Protein AF-A0A822DN87-F1 (afdb_monomer)

Nearest PDB structures (foldseek):
  4ynw-assembly2_B  TM=9.252E-01  e=5.431E-01  Thermochaetoides thermophila DSM 1495
  4wnd-assembly1_A  TM=7.383E-01  e=1.985E-01  Homo sapiens
  3ro2-assembly1_A  TM=8.808E-01  e=5.431E-01  Mus musculus
  5tqb-assembly1_B  TM=9.257E-01  e=6.793E-01  Thermochaetoides thermophila DSM 1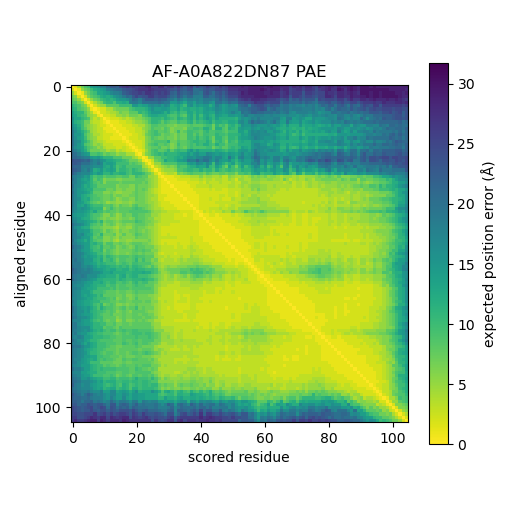495
  8ppl-assembly1_Iv  TM=6.672E-01  e=1.188E+00  Homo sapiens

Sequence (105 aa):
MVLSSDDEHDFKQVLMDMKEQLGGGETNLQTLGRLLSEMSKFDLAEKYFIRFLKQLSPDDPLLYDLYQDLGKLASQVNNFDKSMEWRQKAITLKQQNQSKSSESD

pLDDT: mean 77.82, std 14.36, range [39.06, 94.94]

Solvent-accessible surface area (backbone atoms only — not comparable to full-atom values): 5866 Å² total; per-residue (Å²): 135,89,88,70,67,63,69,60,54,57,46,52,47,53,53,50,51,48,52,63,73,66,54,90,44,75,70,54,36,52,53,51,16,51,54,28,43,78,67,70,37,50,75,58,14,51,52,35,43,54,55,42,58,74,72,54,57,98,83,40,78,64,52,44,59,49,24,45,50,52,14,52,51,25,44,74,73,71,35,52,69,59,13,50,52,28,41,50,52,25,51,52,52,54,50,52,56,53,53,59,64,66,72,74,118

Secondary structure (DSSP, 8-state):
----SHHHHHHHHHHHHHHHHTTS-HHHHHHHHHHHHHTT-HHHHHHHHHHHHTTS-TT-THHHHHHHHHHHHHHHTT-HHHHHHHHHHHHHHHHHHHHHHHT--

Mean predicted aligned error: 9.09 Å

Radius of gyration: 16.38 Å; Cα contacts (8 Å, |Δi|>4): 75; chains: 1; bounding box: 37×32×55 Å

Foldseek 3Di:
DDPPDPVVVVVVVVLVVQDVVVPDDLVSLQVSLVVCLVVVVLVVSLVSLVVSVVVDDLLHPCLLVSLCSQLVSCVSVVNNVSNVVSNVVSVVSVVVVVVVVVVPD

Structure (mmCIF, N/CA/C/O backbone):
data_AF-A0A822DN87-F1
#
_entry.id   AF-A0A822DN87-F1
#
loop_
_atom_site.group_PDB
_atom_site.id
_atom_site.type_symbol
_atom_site.label_atom_id
_atom_site.label_alt_id
_atom_site.label_comp_id
_atom_site.label_asym_id
_atom_site.label_entity_id
_atom_site.label_seq_id
_atom_site.pdbx_PDB_ins_code
_atom_site.Cartn_x
_atom_site.Cartn_y
_atom_site.Cartn_z
_atom_site.occupancy
_atom_site.B_iso_or_equiv
_atom_site.auth_seq_id
_atom_site.auth_comp_id
_atom_site.auth_asym_id
_atom_site.auth_atom_id
_atom_site.pdbx_PDB_model_num
ATOM 1 N N . MET A 1 1 ? 20.974 -7.861 -26.051 1.00 39.06 1 MET A N 1
ATOM 2 C CA . MET A 1 1 ? 21.150 -9.145 -25.342 1.00 39.06 1 MET A CA 1
ATOM 3 C C . MET A 1 1 ? 20.238 -9.075 -24.127 1.00 39.06 1 MET A C 1
ATOM 5 O O . MET A 1 1 ? 20.494 -8.259 -23.255 1.00 39.06 1 MET A O 1
ATOM 9 N N . VAL A 1 2 ? 19.086 -9.753 -24.166 1.00 44.47 2 VAL A N 1
ATOM 10 C CA . VAL A 1 2 ? 18.033 -9.648 -23.137 1.00 44.47 2 VAL A CA 1
ATOM 11 C C . VAL A 1 2 ? 18.368 -10.637 -22.023 1.00 44.47 2 VAL A C 1
ATOM 13 O O . VAL A 1 2 ? 18.042 -11.814 -22.121 1.00 44.47 2 VAL A O 1
ATOM 16 N N . LEU A 1 3 ? 19.085 -10.172 -21.004 1.00 49.12 3 LEU A N 1
ATOM 17 C CA . LEU A 1 3 ? 19.308 -10.905 -19.756 1.00 49.12 3 LEU A CA 1
ATOM 18 C C . LEU A 1 3 ? 18.180 -10.546 -18.785 1.00 49.12 3 LEU A C 1
ATOM 20 O O . LEU A 1 3 ? 18.382 -9.698 -17.926 1.00 49.12 3 LEU A O 1
ATOM 24 N N . SER A 1 4 ? 16.962 -11.061 -18.973 1.00 51.81 4 SER A N 1
ATOM 25 C CA . SER A 1 4 ? 15.869 -10.803 -18.009 1.00 51.81 4 SER A CA 1
ATOM 26 C C . SER A 1 4 ? 14.746 -11.847 -18.050 1.00 51.81 4 SER A C 1
ATOM 28 O O . SER A 1 4 ? 13.584 -11.494 -17.880 1.00 51.81 4 SER A O 1
ATOM 30 N N . SER A 1 5 ? 15.049 -13.121 -18.321 1.00 52.34 5 SER A N 1
ATOM 31 C CA . SER A 1 5 ? 14.036 -14.190 -18.205 1.00 52.34 5 SER A CA 1
ATOM 32 C C . SER A 1 5 ? 14.224 -15.062 -16.962 1.00 52.34 5 SER A C 1
ATOM 34 O O . SER A 1 5 ? 13.226 -15.537 -16.426 1.00 52.34 5 SER A O 1
ATOM 36 N N . ASP A 1 6 ? 15.459 -15.245 -16.485 1.00 54.41 6 ASP A N 1
ATOM 37 C CA . ASP A 1 6 ? 15.733 -16.106 -15.322 1.00 54.41 6 ASP A CA 1
ATOM 38 C C . ASP A 1 6 ? 15.420 -15.405 -13.992 1.00 54.41 6 ASP A C 1
ATOM 40 O O . ASP A 1 6 ? 14.749 -15.984 -13.138 1.00 54.41 6 ASP A O 1
ATOM 44 N N . ASP A 1 7 ? 15.752 -14.114 -13.859 1.00 55.88 7 ASP A N 1
ATOM 45 C CA . ASP A 1 7 ? 15.520 -13.350 -12.621 1.00 55.88 7 ASP A CA 1
ATOM 46 C C . ASP A 1 7 ? 14.038 -13.296 -12.215 1.00 55.88 7 ASP A C 1
ATOM 48 O O . ASP A 1 7 ? 13.689 -13.175 -11.038 1.00 55.88 7 ASP A O 1
ATOM 52 N N . GLU A 1 8 ? 13.125 -13.367 -13.188 1.00 60.09 8 GLU A N 1
ATOM 53 C CA . GLU A 1 8 ? 11.695 -13.292 -12.911 1.00 60.09 8 GLU A CA 1
ATOM 54 C C . GLU A 1 8 ? 11.114 -14.611 -12.388 1.00 60.09 8 GLU A C 1
ATOM 56 O O . GLU A 1 8 ? 10.148 -14.589 -11.612 1.00 60.09 8 GLU A O 1
ATOM 61 N N . HIS A 1 9 ? 11.687 -15.739 -12.814 1.00 62.69 9 HIS A N 1
ATOM 62 C CA . HIS A 1 9 ? 11.254 -17.074 -12.418 1.00 62.69 9 HIS A CA 1
ATOM 63 C C . HIS A 1 9 ? 11.771 -17.432 -11.024 1.00 62.69 9 HIS A C 1
ATOM 65 O O . HIS A 1 9 ? 10.968 -17.827 -10.173 1.00 62.69 9 HIS A O 1
ATOM 71 N N . ASP A 1 10 ? 13.052 -17.170 -10.765 1.00 64.94 10 ASP A N 1
ATOM 72 C CA . ASP A 1 10 ? 13.680 -17.394 -9.460 1.00 64.94 10 ASP A CA 1
ATOM 73 C C . ASP A 1 10 ? 13.054 -16.501 -8.388 1.00 64.94 10 ASP A C 1
ATOM 75 O O . ASP A 1 10 ? 12.766 -16.936 -7.275 1.00 64.94 10 ASP A O 1
ATOM 79 N N . PHE A 1 11 ? 12.709 -15.262 -8.739 1.00 67.38 11 PHE A N 1
ATOM 80 C CA . PHE A 1 11 ? 12.041 -14.363 -7.808 1.00 67.38 11 PHE A CA 1
ATOM 81 C C . PHE A 1 11 ? 10.631 -14.824 -7.422 1.00 67.38 11 PHE A C 1
ATOM 83 O O . PHE A 1 11 ? 10.235 -14.717 -6.260 1.00 67.38 11 PHE A O 1
ATOM 90 N N . LYS A 1 12 ? 9.844 -15.329 -8.382 1.00 65.19 12 LYS A N 1
ATOM 91 C CA . LYS A 1 12 ? 8.518 -15.885 -8.071 1.00 65.19 12 LYS A CA 1
ATOM 92 C C . LYS A 1 12 ? 8.641 -17.073 -7.122 1.00 65.19 12 LYS A C 1
ATOM 94 O O . LYS A 1 12 ? 7.802 -17.179 -6.232 1.00 65.19 12 LYS A O 1
ATOM 99 N N . GLN A 1 13 ? 9.676 -17.901 -7.278 1.00 67.81 13 GLN A N 1
ATOM 100 C CA . GLN A 1 13 ? 9.983 -18.963 -6.322 1.00 67.81 13 GLN A CA 1
ATOM 101 C C . GLN A 1 13 ? 10.363 -18.404 -4.954 1.00 67.81 13 GLN A C 1
ATOM 103 O O . GLN A 1 13 ? 9.701 -18.754 -3.993 1.00 67.81 13 GLN A O 1
ATOM 108 N N . VAL A 1 14 ? 11.294 -17.451 -4.851 1.00 69.62 14 VAL A N 1
ATOM 109 C CA . VAL A 1 14 ? 11.670 -16.845 -3.556 1.00 69.62 14 VAL A CA 1
ATOM 110 C C . VAL A 1 14 ? 10.469 -16.217 -2.842 1.00 69.62 14 VAL A C 1
ATOM 112 O O . VAL A 1 14 ? 10.327 -16.354 -1.630 1.00 69.62 14 VAL A O 1
ATOM 115 N N . LEU A 1 15 ? 9.562 -15.562 -3.574 1.00 67.75 15 LEU A N 1
ATOM 116 C CA . LEU A 1 15 ? 8.317 -15.043 -3.003 1.00 67.75 15 LEU A CA 1
ATOM 117 C C . LEU A 1 15 ? 7.357 -16.150 -2.555 1.00 67.75 15 LEU A C 1
ATOM 119 O O . LEU A 1 15 ? 6.689 -15.992 -1.533 1.00 67.75 15 LEU A O 1
ATOM 123 N N . MET A 1 16 ? 7.224 -17.225 -3.338 1.00 67.56 16 MET A N 1
ATOM 124 C CA . MET A 1 16 ? 6.382 -18.372 -2.985 1.00 67.56 16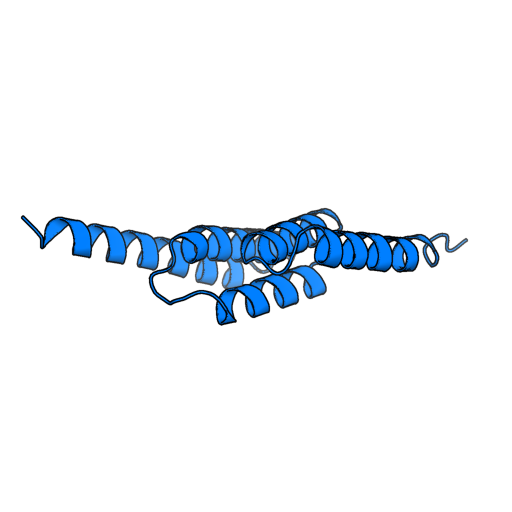 MET A CA 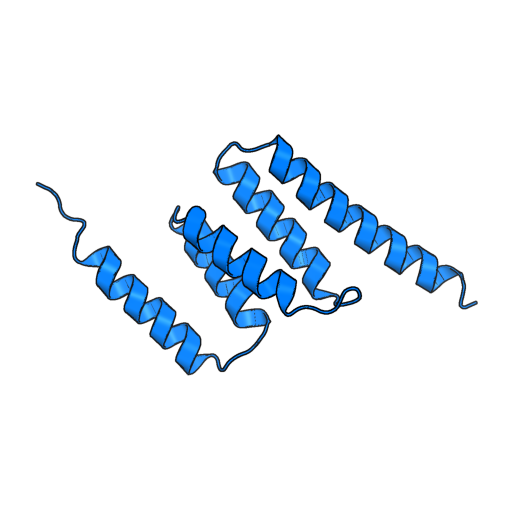1
ATOM 125 C C . MET A 1 16 ? 6.944 -19.102 -1.767 1.00 67.56 16 MET A C 1
ATOM 127 O O . MET A 1 16 ? 6.190 -19.348 -0.832 1.00 67.56 16 MET A O 1
ATOM 131 N N . ASP A 1 17 ? 8.252 -19.322 -1.735 1.00 70.50 17 ASP A N 1
ATOM 132 C CA . ASP A 1 17 ? 8.980 -19.938 -0.633 1.00 70.50 17 ASP A CA 1
ATOM 133 C C . ASP A 1 17 ? 8.894 -19.068 0.622 1.00 70.50 17 ASP A C 1
ATOM 135 O O . ASP A 1 17 ? 8.578 -19.575 1.692 1.00 70.50 17 ASP A O 1
ATOM 139 N N . MET A 1 18 ? 9.070 -17.743 0.515 1.00 67.50 18 MET A N 1
ATOM 140 C CA . MET A 1 18 ? 8.843 -16.826 1.641 1.00 67.50 18 MET A CA 1
ATOM 141 C C . MET A 1 18 ? 7.399 -16.888 2.131 1.00 67.50 18 MET A C 1
ATOM 143 O O . MET A 1 18 ? 7.157 -16.927 3.333 1.00 67.50 18 MET A O 1
ATOM 147 N N . LYS A 1 19 ? 6.419 -16.915 1.224 1.00 67.19 19 LYS A N 1
ATOM 148 C CA . LYS A 1 19 ? 5.003 -17.027 1.590 1.00 67.19 19 LYS A CA 1
ATOM 149 C C . LYS A 1 19 ? 4.701 -18.348 2.308 1.00 67.19 19 LYS A C 1
ATOM 151 O O . LYS A 1 19 ? 3.865 -18.360 3.212 1.00 67.19 19 LYS A O 1
ATOM 156 N N . GLU A 1 20 ? 5.339 -19.435 1.890 1.00 66.81 20 GLU A N 1
ATOM 157 C CA . GLU A 1 20 ? 5.167 -20.771 2.458 1.00 66.81 20 GLU A CA 1
ATOM 158 C C . GLU A 1 20 ? 5.883 -20.904 3.813 1.00 66.81 20 GLU A C 1
ATOM 160 O O . GLU A 1 20 ? 5.290 -21.396 4.771 1.00 66.81 20 GLU A O 1
ATOM 165 N N . GLN A 1 21 ? 7.098 -20.359 3.938 1.00 63.12 21 GLN A N 1
ATOM 166 C CA . GLN A 1 21 ? 7.887 -20.349 5.176 1.00 63.12 21 GLN A CA 1
ATOM 167 C C . GLN A 1 21 ? 7.327 -19.410 6.246 1.00 63.12 21 GLN A C 1
ATOM 169 O O . GLN A 1 21 ? 7.387 -19.723 7.432 1.00 63.12 21 GLN A O 1
ATOM 174 N N . LEU A 1 22 ? 6.776 -18.259 5.851 1.00 59.00 22 LEU A N 1
ATOM 175 C CA . LEU A 1 22 ? 6.275 -17.261 6.796 1.00 59.00 22 LEU A CA 1
ATOM 176 C C . LEU A 1 22 ? 4.858 -17.568 7.309 1.00 59.00 22 LEU A C 1
ATOM 178 O O . LEU A 1 22 ? 4.357 -16.833 8.154 1.00 59.00 22 LEU A O 1
ATOM 182 N N . GLY A 1 23 ? 4.199 -18.625 6.821 1.00 51.25 23 GLY A N 1
ATOM 183 C CA . GLY A 1 23 ? 2.938 -19.128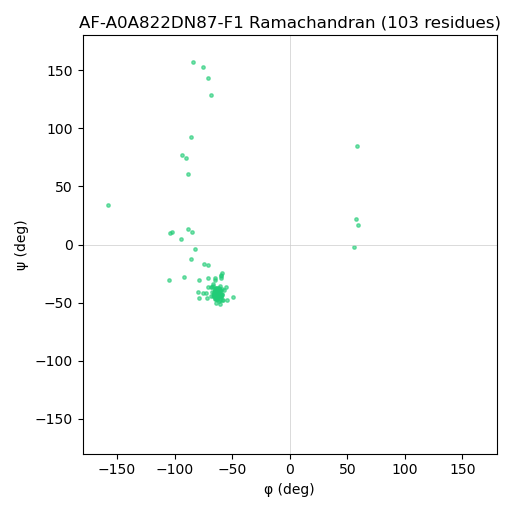 7.372 1.00 51.25 23 GLY A CA 1
ATOM 184 C C . GLY A 1 23 ? 1.796 -18.106 7.388 1.00 51.25 23 GLY A C 1
ATOM 185 O O . GLY A 1 23 ? 1.550 -17.473 8.401 1.00 51.25 23 GLY A O 1
ATOM 186 N N . GLY A 1 24 ? 1.070 -17.964 6.272 1.00 53.44 24 GLY A N 1
ATOM 187 C CA . GLY A 1 24 ? -0.341 -17.522 6.202 1.00 53.44 24 GLY A CA 1
ATOM 188 C C . GLY A 1 24 ? -0.789 -16.182 6.821 1.00 53.44 24 GLY A C 1
ATOM 189 O O . GLY A 1 24 ? -1.967 -15.862 6.699 1.00 53.44 24 GLY A O 1
ATOM 190 N N . GLY A 1 25 ? 0.086 -15.416 7.470 1.00 57.84 25 GLY A N 1
ATOM 191 C CA . GLY A 1 25 ? -0.278 -14.238 8.251 1.00 57.84 25 GLY A CA 1
ATOM 192 C C . GLY A 1 25 ? -0.432 -12.951 7.443 1.00 57.84 25 GLY A C 1
ATOM 193 O O . GLY A 1 25 ? 0.163 -12.763 6.380 1.00 57.84 25 GLY A O 1
ATOM 194 N N . GLU A 1 26 ? -1.203 -12.039 8.019 1.00 57.00 26 GLU A N 1
ATOM 195 C CA . GLU A 1 26 ? -1.464 -10.660 7.595 1.00 57.00 26 GLU A CA 1
ATOM 196 C C . GLU A 1 26 ? -0.170 -9.883 7.275 1.00 57.00 26 GLU A C 1
ATOM 198 O O . GLU A 1 26 ? -0.012 -9.310 6.192 1.00 57.00 26 GLU A O 1
ATOM 203 N N . THR A 1 27 ? 0.833 -10.006 8.146 1.00 60.22 27 THR A N 1
ATOM 204 C CA . THR A 1 27 ? 2.170 -9.403 8.005 1.00 60.22 27 THR A CA 1
ATOM 205 C C . THR A 1 27 ? 2.915 -9.857 6.742 1.00 60.22 27 THR A C 1
ATOM 207 O O . THR A 1 27 ? 3.738 -9.113 6.191 1.00 60.22 27 THR A O 1
ATOM 210 N N . ASN A 1 28 ? 2.611 -11.052 6.222 1.00 73.44 28 ASN A N 1
ATOM 211 C CA . ASN A 1 28 ? 3.303 -11.597 5.054 1.00 73.44 28 ASN A CA 1
ATOM 212 C C . ASN A 1 28 ? 2.878 -10.871 3.786 1.00 73.44 28 ASN A C 1
ATOM 214 O O . ASN A 1 28 ? 3.718 -10.543 2.953 1.00 73.44 28 ASN A O 1
ATOM 218 N N . LEU A 1 29 ? 1.586 -10.573 3.634 1.00 76.31 29 LEU A N 1
ATOM 219 C CA . LEU A 1 29 ? 1.084 -9.919 2.427 1.00 76.31 29 LEU A CA 1
ATOM 220 C C . LEU A 1 29 ? 1.577 -8.473 2.323 1.00 76.31 29 LEU A C 1
ATOM 222 O O . LEU A 1 29 ? 1.920 -8.030 1.226 1.00 76.31 29 LEU A O 1
ATOM 226 N N . GLN A 1 30 ? 1.677 -7.770 3.453 1.00 78.88 30 GLN A N 1
ATOM 227 C CA . GLN A 1 30 ? 2.245 -6.425 3.497 1.00 78.88 30 GLN A CA 1
ATOM 228 C C . GLN A 1 30 ? 3.736 -6.423 3.137 1.00 78.88 30 GLN A C 1
ATOM 230 O O . GLN A 1 30 ? 4.177 -5.635 2.298 1.00 78.88 30 GLN A O 1
ATOM 235 N N . THR A 1 31 ? 4.508 -7.340 3.723 1.00 80.69 31 THR A N 1
ATOM 236 C CA . THR A 1 31 ? 5.949 -7.462 3.458 1.00 80.69 31 THR A CA 1
ATOM 237 C C . THR A 1 31 ? 6.217 -7.813 1.993 1.00 80.69 31 THR A C 1
ATOM 239 O O . THR A 1 31 ? 7.056 -7.182 1.349 1.00 80.69 31 THR A O 1
ATOM 242 N N . LEU A 1 32 ? 5.447 -8.750 1.428 1.00 79.69 32 LEU A N 1
ATOM 243 C CA . LEU A 1 32 ? 5.524 -9.112 0.009 1.00 79.69 32 LEU A CA 1
ATOM 244 C C . LEU A 1 32 ? 5.174 -7.922 -0.894 1.00 79.69 32 LEU A C 1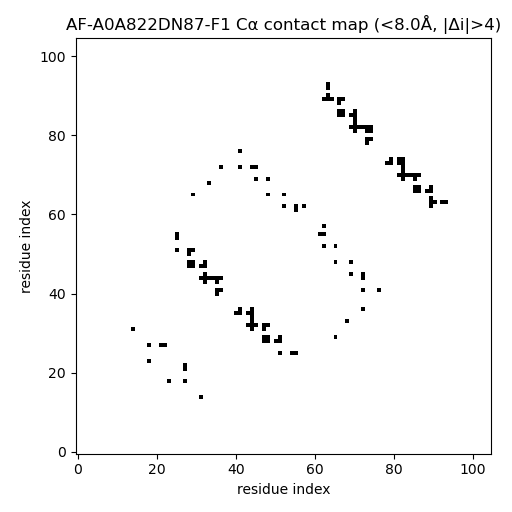
ATOM 246 O O . LEU A 1 32 ? 5.882 -7.664 -1.866 1.00 79.69 32 LEU A O 1
ATOM 250 N N . GLY A 1 33 ? 4.117 -7.172 -0.565 1.00 83.75 33 GLY A N 1
ATOM 251 C CA . GLY A 1 33 ? 3.726 -5.971 -1.303 1.00 83.75 33 GLY A CA 1
ATOM 252 C C . GLY A 1 33 ? 4.829 -4.909 -1.320 1.00 83.75 33 GLY A C 1
ATOM 253 O O . GLY A 1 33 ? 5.133 -4.360 -2.378 1.00 83.75 33 GLY A O 1
ATOM 254 N N . ARG A 1 34 ? 5.497 -4.674 -0.183 1.00 84.00 34 ARG A N 1
ATOM 255 C CA . ARG A 1 34 ? 6.636 -3.744 -0.098 1.00 84.00 34 ARG A CA 1
ATOM 256 C C . ARG A 1 34 ? 7.822 -4.213 -0.933 1.00 84.00 34 ARG A C 1
ATOM 258 O O . ARG A 1 34 ? 8.351 -3.418 -1.700 1.00 84.00 34 ARG A O 1
ATOM 265 N N . LEU A 1 35 ? 8.198 -5.489 -0.841 1.00 83.31 35 LEU A N 1
ATOM 266 C CA . LEU A 1 35 ? 9.309 -6.041 -1.622 1.00 83.31 35 LEU A CA 1
ATOM 267 C C . LEU A 1 35 ? 9.050 -5.918 -3.132 1.00 83.31 35 LEU A C 1
ATOM 269 O O . LEU A 1 35 ? 9.921 -5.492 -3.885 1.00 83.31 35 LEU A O 1
ATOM 273 N N . LEU A 1 36 ? 7.822 -6.213 -3.565 1.00 83.75 36 LEU A N 1
ATOM 274 C CA . LEU A 1 36 ? 7.387 -6.024 -4.950 1.00 83.75 36 LEU A CA 1
ATOM 275 C C . LEU A 1 36 ? 7.475 -4.555 -5.391 1.00 83.75 36 LEU A C 1
ATOM 277 O O . LEU A 1 36 ? 7.893 -4.286 -6.515 1.00 83.75 36 LEU A O 1
ATOM 281 N N . SER A 1 37 ? 7.122 -3.622 -4.505 1.00 83.50 37 SER A N 1
ATOM 282 C CA . SER A 1 37 ? 7.245 -2.175 -4.721 1.00 83.50 37 SER A CA 1
ATOM 283 C C . SER A 1 37 ? 8.696 -1.749 -4.951 1.00 83.50 37 SER A C 1
ATOM 285 O O . SER A 1 37 ? 8.987 -1.034 -5.905 1.00 83.50 37 SER A O 1
ATOM 287 N N . GLU A 1 38 ? 9.617 -2.222 -4.106 1.00 84.00 38 GLU A N 1
ATOM 288 C CA . GLU A 1 38 ? 11.054 -1.934 -4.224 1.00 84.00 38 GLU A CA 1
ATOM 289 C C . GLU A 1 38 ? 11.646 -2.534 -5.513 1.00 84.00 38 GLU A C 1
ATOM 291 O O . GLU A 1 38 ? 12.548 -1.966 -6.121 1.00 84.00 38 GLU A O 1
ATOM 296 N N . MET A 1 39 ? 11.069 -3.631 -6.006 1.00 81.62 39 MET A N 1
ATOM 297 C CA . MET A 1 39 ? 11.437 -4.249 -7.284 1.00 81.62 39 MET A CA 1
ATOM 298 C C . MET A 1 39 ? 10.734 -3.645 -8.503 1.00 81.62 39 MET A C 1
ATOM 300 O O . MET A 1 39 ? 10.789 -4.217 -9.591 1.00 81.62 39 MET A O 1
ATOM 304 N N . SER A 1 40 ? 10.054 -2.507 -8.346 1.00 83.94 40 SER A N 1
ATOM 305 C CA . SER A 1 40 ? 9.274 -1.852 -9.407 1.00 83.94 40 SER A CA 1
ATOM 306 C C . SER A 1 40 ? 8.144 -2.713 -10.000 1.00 83.94 40 SER A C 1
ATOM 308 O O . SER A 1 40 ? 7.599 -2.399 -11.057 1.00 83.94 40 SER A O 1
ATOM 310 N N . LYS A 1 41 ? 7.739 -3.795 -9.319 1.00 86.25 41 LYS A N 1
ATOM 311 C CA . LYS A 1 41 ? 6.622 -4.673 -9.709 1.00 86.25 41 LYS A CA 1
ATOM 312 C C . LYS A 1 41 ? 5.309 -4.165 -9.124 1.00 86.25 41 LYS A C 1
ATOM 314 O O . LYS A 1 41 ? 4.636 -4.850 -8.349 1.00 86.25 41 LYS A O 1
ATOM 319 N N . PHE A 1 42 ? 4.948 -2.946 -9.505 1.00 86.25 42 PHE A N 1
ATOM 320 C CA . PHE A 1 42 ? 3.867 -2.206 -8.865 1.00 86.25 42 PHE A CA 1
ATOM 321 C C . PHE A 1 42 ? 2.487 -2.864 -9.027 1.00 86.25 42 PHE A C 1
ATOM 323 O O . PHE A 1 42 ? 1.725 -2.923 -8.065 1.00 86.25 42 PHE A O 1
ATOM 330 N N . ASP A 1 43 ? 2.199 -3.463 -10.188 1.00 85.12 43 ASP A N 1
ATOM 331 C CA . ASP A 1 43 ? 0.926 -4.161 -10.441 1.00 85.12 43 ASP A CA 1
ATOM 332 C C . ASP A 1 43 ? 0.717 -5.368 -9.518 1.00 85.12 43 ASP A C 1
ATOM 334 O O . ASP A 1 43 ? -0.394 -5.675 -9.079 1.00 85.12 43 ASP A O 1
ATOM 338 N N . LEU A 1 44 ? 1.801 -6.095 -9.236 1.00 83.62 44 LEU A N 1
ATOM 339 C CA . LEU A 1 44 ? 1.779 -7.220 -8.310 1.00 83.62 44 LEU A CA 1
ATOM 340 C C . LEU A 1 44 ? 1.639 -6.705 -6.878 1.00 83.62 44 LEU A C 1
ATOM 342 O O . LEU A 1 44 ? 0.787 -7.212 -6.150 1.00 83.62 44 LEU A O 1
ATOM 346 N N . ALA A 1 45 ? 2.407 -5.682 -6.493 1.00 87.62 45 ALA A N 1
ATOM 347 C CA . ALA A 1 45 ? 2.316 -5.067 -5.171 1.00 87.62 45 ALA A CA 1
ATOM 348 C C . ALA A 1 45 ? 0.881 -4.607 -4.853 1.00 87.62 45 ALA A C 1
ATOM 350 O O . ALA A 1 45 ? 0.343 -4.974 -3.807 1.00 87.62 45 ALA A O 1
ATOM 351 N N . GLU A 1 46 ? 0.216 -3.906 -5.783 1.00 88.25 46 GLU A N 1
ATOM 352 C CA . GLU A 1 46 ? -1.168 -3.438 -5.610 1.00 88.25 46 GLU A CA 1
ATOM 353 C C . GLU A 1 46 ? -2.120 -4.623 -5.394 1.00 88.25 46 GLU A C 1
ATOM 355 O O . GLU A 1 46 ? -2.932 -4.607 -4.469 1.00 88.25 46 GLU A O 1
ATOM 360 N N . LYS A 1 47 ? -1.981 -5.707 -6.174 1.00 86.62 47 LYS A N 1
ATOM 361 C CA . LYS A 1 47 ? -2.800 -6.923 -6.013 1.00 86.62 47 LYS A CA 1
ATOM 362 C C . LYS A 1 47 ? -2.638 -7.563 -4.635 1.00 86.62 47 LYS A C 1
ATOM 364 O O . LYS A 1 47 ? -3.637 -7.987 -4.050 1.00 86.62 47 LYS A O 1
ATOM 369 N N . TYR A 1 48 ? -1.409 -7.655 -4.124 1.00 84.75 48 TYR A N 1
ATOM 370 C CA . TYR A 1 48 ? -1.148 -8.224 -2.799 1.00 84.75 48 TYR A CA 1
ATOM 371 C C . TYR A 1 48 ? -1.703 -7.332 -1.689 1.00 84.75 48 TYR A C 1
ATOM 373 O O . TYR A 1 48 ? -2.404 -7.841 -0.815 1.00 84.75 48 TYR A O 1
ATOM 381 N N . PHE A 1 49 ? -1.500 -6.016 -1.771 1.00 88.06 49 PHE A N 1
ATOM 382 C CA . PHE A 1 49 ? -2.061 -5.072 -0.807 1.00 88.06 49 PHE A CA 1
ATOM 383 C C . PHE A 1 49 ? -3.595 -5.050 -0.821 1.00 88.06 49 PHE A C 1
ATOM 385 O O . PHE A 1 49 ? -4.206 -5.095 0.238 1.00 88.06 49 PHE A O 1
ATOM 392 N N . ILE A 1 50 ? -4.250 -5.071 -1.987 1.00 87.75 50 ILE A N 1
ATOM 393 C CA . ILE A 1 50 ? -5.722 -5.146 -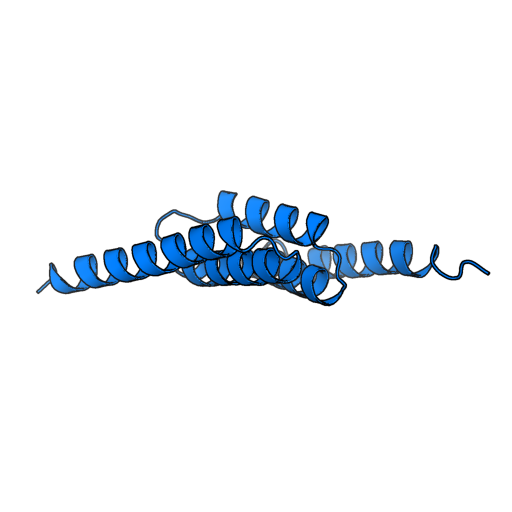2.078 1.00 87.75 50 ILE A CA 1
ATOM 394 C C . ILE A 1 50 ? -6.238 -6.477 -1.521 1.00 87.75 50 ILE A C 1
ATOM 396 O O . ILE A 1 50 ? -7.279 -6.524 -0.866 1.00 87.75 50 ILE A O 1
ATOM 400 N N . ARG A 1 51 ? -5.538 -7.585 -1.783 1.00 85.50 51 ARG A N 1
ATOM 401 C CA . ARG A 1 51 ? -5.908 -8.886 -1.213 1.00 85.50 51 ARG A CA 1
ATOM 402 C C . ARG A 1 51 ? -5.765 -8.886 0.305 1.00 85.50 51 ARG A C 1
ATOM 404 O O . ARG A 1 51 ? -6.598 -9.495 0.969 1.00 85.50 51 ARG A O 1
ATOM 411 N N . PHE A 1 52 ? -4.732 -8.227 0.822 1.00 85.44 52 PHE A N 1
ATOM 412 C CA . PHE A 1 52 ? -4.530 -8.057 2.251 1.00 85.44 52 PHE A CA 1
ATOM 413 C C . PHE A 1 52 ? -5.628 -7.184 2.867 1.00 85.44 52 PHE A C 1
ATOM 415 O O . PHE A 1 52 ? -6.248 -7.582 3.844 1.00 85.44 52 PHE A O 1
ATOM 422 N N . LEU A 1 53 ? -5.984 -6.082 2.200 1.00 86.56 53 LEU A N 1
ATOM 423 C CA . LEU A 1 53 ? -7.059 -5.176 2.610 1.00 86.56 53 LEU A CA 1
ATOM 424 C C . LEU A 1 53 ? -8.398 -5.900 2.793 1.00 86.56 53 LEU A C 1
ATOM 426 O O . LEU A 1 53 ? -9.160 -5.570 3.688 1.00 86.56 53 LEU A O 1
ATOM 430 N N . LYS A 1 54 ? -8.681 -6.899 1.949 1.00 85.94 54 LYS A N 1
ATOM 431 C CA . LYS A 1 54 ? -9.901 -7.719 2.033 1.00 85.94 54 LYS A CA 1
ATOM 432 C C . LYS A 1 54 ? -9.895 -8.745 3.169 1.00 85.94 54 LYS A C 1
ATOM 434 O O . LYS A 1 54 ? -10.945 -9.312 3.446 1.00 85.94 54 LYS A O 1
ATOM 439 N N . GLN A 1 55 ? -8.730 -9.052 3.736 1.00 83.88 55 GLN A N 1
ATOM 440 C CA . GLN A 1 55 ? -8.592 -9.978 4.864 1.00 83.88 55 GLN A CA 1
ATOM 441 C C . GLN A 1 55 ? -8.640 -9.245 6.204 1.00 83.88 55 GLN A C 1
ATOM 443 O 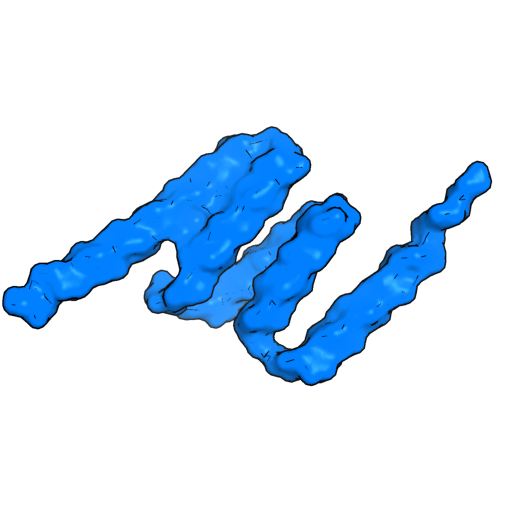O . GLN A 1 55 ? -9.090 -9.829 7.182 1.00 83.88 55 GLN A O 1
ATOM 448 N N . LEU A 1 56 ? -8.231 -7.975 6.222 1.00 83.88 56 LEU A N 1
ATOM 449 C CA . LEU A 1 56 ? -8.266 -7.141 7.414 1.00 83.88 56 LEU A CA 1
ATOM 450 C C . LEU A 1 56 ? -9.696 -6.766 7.812 1.00 83.88 56 LEU A C 1
ATOM 452 O O . LEU A 1 56 ? -10.556 -6.486 6.972 1.00 83.88 56 LEU A O 1
ATOM 456 N N . SER A 1 57 ? -9.923 -6.710 9.123 1.00 83.69 57 SER A N 1
ATOM 457 C CA . SER A 1 57 ? -11.166 -6.187 9.688 1.00 83.69 57 SER A CA 1
ATOM 458 C C . SER A 1 57 ? -11.204 -4.653 9.603 1.00 83.69 57 SER A C 1
ATOM 460 O O . SER A 1 57 ? -10.151 -4.027 9.650 1.00 83.69 57 SER A O 1
ATOM 462 N N . PRO A 1 58 ? -12.384 -4.008 9.529 1.00 79.12 58 PRO A N 1
ATOM 463 C CA . PRO A 1 58 ? -12.501 -2.546 9.404 1.00 79.12 58 PRO A CA 1
ATOM 464 C C . PRO A 1 58 ? -11.858 -1.728 10.535 1.00 79.12 58 PRO A C 1
ATOM 466 O O . PRO A 1 58 ? -11.505 -0.573 10.319 1.00 79.12 58 PRO A O 1
ATOM 469 N N . ASP A 1 59 ? -11.715 -2.319 11.721 1.00 78.81 59 ASP A N 1
ATOM 470 C CA . ASP A 1 59 ? -11.083 -1.704 12.895 1.00 78.81 59 ASP A CA 1
ATOM 471 C C . ASP A 1 59 ? -9.647 -2.216 13.124 1.00 78.81 59 ASP A C 1
ATOM 473 O O . ASP A 1 59 ? -9.055 -1.976 14.176 1.00 78.81 59 ASP A O 1
ATOM 477 N N . ASP A 1 60 ? -9.079 -2.944 12.160 1.00 83.81 60 ASP A N 1
ATOM 478 C CA . ASP A 1 60 ? -7.746 -3.512 12.302 1.00 83.81 60 ASP A CA 1
ATOM 479 C C . ASP A 1 60 ? -6.671 -2.407 12.305 1.00 83.81 60 ASP A C 1
ATOM 481 O O . ASP A 1 60 ? -6.640 -1.574 11.390 1.00 83.81 60 ASP A O 1
ATOM 485 N N . PRO A 1 61 ? -5.761 -2.377 13.296 1.00 80.62 61 PRO A N 1
ATOM 486 C CA . PRO A 1 61 ? -4.689 -1.386 13.345 1.00 80.62 61 PRO A CA 1
ATOM 487 C C . PRO A 1 61 ? -3.763 -1.430 12.117 1.00 80.62 61 PRO A C 1
ATOM 489 O O . PRO A 1 61 ? -3.214 -0.393 11.736 1.00 80.62 61 PRO A O 1
ATOM 492 N N . LEU A 1 62 ? -3.628 -2.583 11.453 1.00 83.94 62 LEU A N 1
ATOM 493 C CA . LEU A 1 62 ? -2.801 -2.762 10.257 1.00 83.94 62 LEU A CA 1
ATOM 494 C C . LEU A 1 62 ? -3.383 -2.065 9.020 1.00 83.94 62 LEU A C 1
ATOM 496 O O . LEU A 1 62 ? -2.645 -1.801 8.068 1.00 83.94 62 LEU A O 1
ATOM 500 N N . LEU A 1 63 ? -4.675 -1.705 9.020 1.00 87.75 63 LEU A N 1
ATOM 501 C CA . LEU A 1 63 ? -5.285 -0.950 7.917 1.00 87.75 63 LEU A CA 1
ATOM 502 C C . LEU A 1 63 ? -4.592 0.388 7.686 1.00 87.75 63 LEU A C 1
ATOM 504 O O . LEU A 1 63 ? -4.429 0.814 6.541 1.00 87.75 63 LEU A O 1
ATOM 508 N N . TYR A 1 64 ? -4.184 1.052 8.767 1.00 88.44 64 TYR A N 1
ATOM 509 C CA . TYR A 1 64 ? -3.500 2.334 8.679 1.00 88.44 64 TYR A CA 1
ATOM 510 C C . TYR A 1 64 ? -2.181 2.205 7.908 1.00 88.44 64 TYR A C 1
ATOM 512 O O . TYR A 1 64 ? -1.935 2.962 6.964 1.00 88.44 64 TYR A O 1
ATOM 520 N N . ASP A 1 65 ? -1.363 1.214 8.264 1.00 88.25 65 ASP A N 1
ATOM 521 C CA . ASP A 1 65 ? -0.083 0.967 7.603 1.00 88.25 65 ASP A CA 1
ATOM 522 C C . ASP A 1 65 ? -0.276 0.489 6.160 1.00 88.25 65 ASP A C 1
ATOM 524 O O . ASP A 1 65 ? 0.447 0.921 5.259 1.00 88.25 65 ASP A O 1
ATOM 528 N N . LEU A 1 66 ? -1.307 -0.321 5.906 1.00 90.12 66 LEU A N 1
ATOM 529 C CA . LEU A 1 66 ? -1.648 -0.780 4.564 1.00 90.12 66 LEU A CA 1
ATOM 530 C C . LEU A 1 66 ? -2.063 0.367 3.632 1.00 90.12 66 LEU A C 1
ATOM 532 O O . LEU A 1 66 ? -1.633 0.416 2.478 1.00 90.12 66 LEU A O 1
ATOM 536 N N . TYR A 1 67 ? -2.872 1.313 4.112 1.00 92.75 67 TYR A N 1
ATOM 537 C CA . TYR A 1 67 ? -3.240 2.490 3.324 1.00 92.75 67 TYR A CA 1
ATOM 538 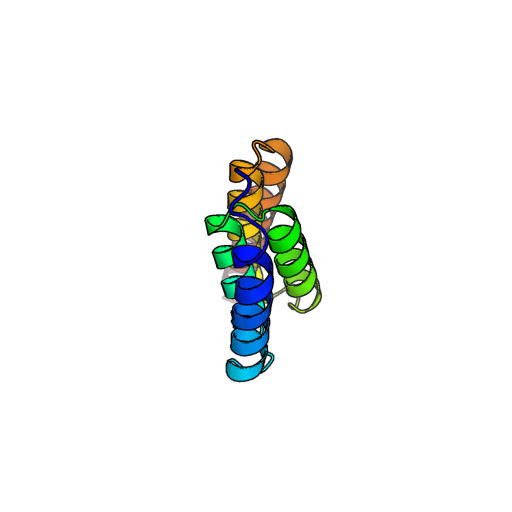C C . TYR A 1 67 ? -2.044 3.406 3.055 1.00 92.75 67 TYR A C 1
ATOM 540 O O . TYR A 1 67 ? -1.940 3.966 1.961 1.00 92.75 67 TYR A O 1
ATOM 548 N N . GLN A 1 68 ? -1.111 3.532 4.002 1.00 91.44 68 GLN A N 1
ATOM 549 C CA . GLN A 1 68 ? 0.138 4.249 3.749 1.00 91.44 68 GLN A CA 1
ATOM 550 C C . GLN A 1 68 ? 0.982 3.573 2.666 1.00 91.44 68 GLN A C 1
ATOM 552 O O . GLN A 1 68 ? 1.505 4.263 1.787 1.00 91.44 68 GLN A O 1
ATOM 557 N N . ASP A 1 69 ? 1.072 2.244 2.687 1.00 91.19 69 ASP A N 1
ATOM 558 C CA . ASP A 1 69 ? 1.813 1.472 1.690 1.00 91.19 69 ASP A CA 1
ATOM 559 C C . ASP A 1 69 ? 1.191 1.581 0.297 1.00 91.19 69 ASP A C 1
ATOM 561 O O . ASP A 1 69 ? 1.902 1.849 -0.672 1.00 91.19 69 ASP A O 1
ATOM 565 N N . LEU A 1 70 ? -0.138 1.482 0.194 1.00 92.12 70 LEU A N 1
ATOM 566 C CA . LEU A 1 70 ? -0.875 1.733 -1.050 1.00 92.12 70 LEU A CA 1
ATOM 567 C C . LEU A 1 70 ? -0.672 3.166 -1.556 1.00 92.12 70 LEU A C 1
ATOM 569 O O . LEU A 1 70 ? -0.495 3.384 -2.755 1.00 92.12 70 LEU A O 1
ATOM 573 N N . GLY A 1 71 ? -0.641 4.147 -0.651 1.00 93.69 71 GLY A N 1
ATOM 574 C CA . GLY A 1 71 ? -0.347 5.537 -0.985 1.00 93.69 71 GLY A CA 1
ATOM 575 C C . GLY A 1 71 ? 1.078 5.728 -1.511 1.00 93.69 71 GLY A C 1
ATOM 576 O O . GLY A 1 71 ? 1.272 6.434 -2.504 1.00 93.69 71 GLY A O 1
ATOM 577 N N . LYS A 1 72 ? 2.077 5.085 -0.888 1.00 91.25 72 LYS A N 1
ATOM 578 C CA . LYS A 1 72 ? 3.476 5.091 -1.353 1.00 91.25 72 LYS A CA 1
ATOM 579 C C . LYS A 1 72 ? 3.590 4.428 -2.7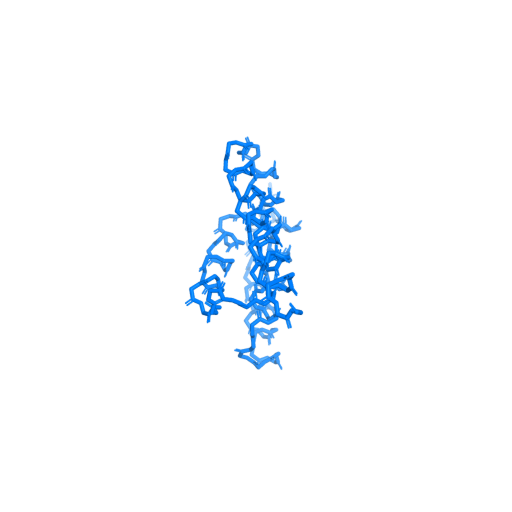25 1.00 91.25 72 LYS A C 1
ATOM 581 O O . LYS A 1 72 ? 4.196 5.010 -3.621 1.00 91.25 72 LYS A O 1
ATOM 586 N N . LEU A 1 73 ? 2.967 3.264 -2.899 1.00 91.44 73 LEU A N 1
ATOM 587 C CA . LEU A 1 73 ? 2.947 2.528 -4.159 1.00 91.44 73 LEU A CA 1
ATOM 588 C C . LEU A 1 73 ? 2.353 3.375 -5.292 1.00 91.44 73 LEU A C 1
ATOM 590 O O . LEU A 1 73 ? 2.956 3.508 -6.354 1.00 91.44 73 LEU A O 1
ATOM 594 N N . ALA A 1 74 ? 1.204 4.008 -5.045 1.00 92.75 74 ALA A N 1
ATOM 595 C CA . ALA A 1 74 ? 0.556 4.894 -6.005 1.00 92.75 74 ALA A CA 1
ATOM 596 C C . ALA A 1 74 ? 1.445 6.097 -6.378 1.00 92.75 74 ALA A C 1
ATOM 598 O O . ALA A 1 74 ? 1.532 6.453 -7.552 1.00 92.75 74 ALA A O 1
ATOM 599 N N . SER A 1 75 ? 2.170 6.681 -5.414 1.00 91.50 75 SER A N 1
ATOM 600 C CA . SER A 1 75 ? 3.166 7.723 -5.708 1.00 91.50 75 SER A CA 1
ATOM 601 C C . SER A 1 75 ? 4.302 7.211 -6.597 1.00 91.50 75 SER A C 1
ATOM 603 O O . SER A 1 75 ? 4.732 7.934 -7.490 1.00 91.50 75 SER A O 1
ATOM 605 N N . GLN A 1 76 ? 4.781 5.981 -6.380 1.00 89.19 76 GLN A N 1
ATOM 606 C CA . GLN A 1 76 ? 5.874 5.401 -7.171 1.00 89.19 76 GLN A CA 1
ATOM 607 C C . GLN A 1 76 ? 5.494 5.183 -8.642 1.00 89.19 76 GLN A C 1
ATOM 609 O O . GLN A 1 76 ? 6.347 5.325 -9.513 1.00 89.19 76 GLN A O 1
ATOM 614 N N . VAL A 1 77 ? 4.216 4.925 -8.937 1.00 91.00 77 VAL A N 1
ATOM 615 C CA . VAL A 1 77 ? 3.696 4.850 -10.317 1.00 91.00 77 VAL A CA 1
ATOM 616 C C . VAL A 1 77 ? 3.232 6.202 -10.874 1.00 91.00 77 VAL A C 1
ATOM 618 O O . VAL A 1 77 ? 2.547 6.240 -11.893 1.00 91.00 77 VAL A O 1
ATOM 621 N N . ASN A 1 78 ? 3.582 7.319 -10.223 1.00 91.69 78 ASN A N 1
ATOM 622 C CA . ASN A 1 78 ? 3.135 8.680 -10.558 1.00 91.69 78 ASN A CA 1
ATOM 623 C C . ASN A 1 78 ? 1.605 8.866 -10.556 1.00 91.69 78 ASN A C 1
ATOM 625 O O . ASN A 1 78 ? 1.082 9.798 -11.165 1.00 91.69 78 ASN A O 1
ATOM 629 N N . ASN A 1 79 ? 0.870 8.006 -9.848 1.00 93.81 79 ASN A N 1
ATOM 630 C CA . ASN A 1 79 ? -0.570 8.138 -9.665 1.00 93.81 79 ASN A CA 1
ATOM 631 C C . ASN A 1 79 ? -0.858 8.893 -8.362 1.00 93.81 79 ASN A C 1
ATOM 633 O O . ASN A 1 79 ? -1.190 8.315 -7.321 1.00 93.81 79 ASN A O 1
ATOM 637 N N . PHE A 1 80 ? -0.675 10.210 -8.419 1.00 92.19 80 PHE A N 1
ATOM 638 C CA . PHE A 1 80 ? -0.840 11.080 -7.257 1.00 92.19 80 PHE A CA 1
ATOM 639 C C . PHE A 1 80 ? -2.289 11.140 -6.770 1.00 92.19 80 PHE A C 1
ATOM 641 O O . PHE A 1 80 ? -2.500 11.165 -5.561 1.00 92.19 80 PHE A O 1
ATOM 648 N N . ASP A 1 81 ? -3.269 11.062 -7.673 1.00 94.19 81 ASP A N 1
ATOM 649 C CA . ASP A 1 81 ? -4.690 11.058 -7.311 1.00 94.19 81 ASP A CA 1
ATOM 650 C C . ASP A 1 81 ? -5.029 9.864 -6.410 1.00 94.19 81 ASP A C 1
ATOM 652 O O . ASP A 1 81 ? -5.534 10.041 -5.298 1.00 94.19 81 ASP A O 1
ATOM 656 N N . LYS A 1 82 ? -4.645 8.644 -6.821 1.00 90.88 82 LYS A N 1
ATOM 657 C CA . LYS A 1 82 ? -4.800 7.448 -5.976 1.00 90.88 82 LYS A CA 1
ATOM 658 C C . LYS A 1 82 ? -3.993 7.554 -4.685 1.00 90.88 82 LYS A C 1
ATOM 660 O O . LYS A 1 82 ? -4.464 7.126 -3.635 1.00 90.88 82 LYS A O 1
ATOM 665 N N . SER A 1 83 ? -2.775 8.095 -4.743 1.00 93.81 83 SER A N 1
ATOM 666 C CA . SER A 1 83 ? -1.942 8.250 -3.545 1.00 93.81 83 SER A CA 1
ATOM 667 C C . SER A 1 83 ? -2.624 9.117 -2.489 1.00 93.81 83 SER A C 1
ATOM 669 O O . SER A 1 83 ? -2.665 8.749 -1.313 1.00 93.81 83 SER A O 1
ATOM 671 N N . MET A 1 84 ? -3.203 10.238 -2.918 1.00 93.81 84 MET A N 1
ATOM 672 C CA . MET A 1 84 ? -3.946 11.148 -2.053 1.00 93.81 84 MET A CA 1
ATOM 673 C C . MET A 1 84 ? -5.199 10.481 -1.489 1.00 93.81 84 MET A C 1
ATOM 675 O O . MET A 1 84 ? -5.444 10.592 -0.290 1.00 93.81 84 MET A O 1
ATOM 679 N N . GLU A 1 85 ? -5.941 9.726 -2.303 1.00 94.94 85 GLU A N 1
ATOM 680 C CA . GLU A 1 85 ? -7.117 8.982 -1.838 1.00 94.94 85 GLU A CA 1
ATOM 681 C C . GLU A 1 85 ? -6.759 7.983 -0.724 1.00 94.94 85 GLU A C 1
ATOM 683 O O . GLU A 1 85 ? -7.403 7.954 0.329 1.00 94.94 85 GLU A O 1
ATOM 688 N N . TRP A 1 86 ? -5.695 7.195 -0.912 1.00 94.06 86 TRP A N 1
ATOM 689 C CA . TRP A 1 86 ? -5.252 6.221 0.088 1.00 94.06 86 TRP A CA 1
ATOM 690 C C . TRP A 1 86 ? -4.753 6.883 1.372 1.00 94.06 86 TRP A C 1
ATOM 692 O O . TRP A 1 86 ? -5.117 6.461 2.470 1.00 94.06 86 TRP A O 1
ATOM 702 N N . ARG A 1 87 ? -3.977 7.966 1.260 1.00 92.50 87 ARG A N 1
ATOM 703 C CA . ARG A 1 87 ? -3.525 8.734 2.430 1.00 92.50 87 ARG A CA 1
ATOM 704 C C . ARG A 1 87 ? -4.696 9.354 3.186 1.00 92.50 87 ARG A C 1
ATOM 706 O O . ARG A 1 87 ? -4.702 9.325 4.414 1.00 92.50 87 ARG A O 1
ATOM 713 N N . GLN A 1 88 ? -5.701 9.861 2.474 1.00 93.69 88 GLN A N 1
ATOM 714 C CA . GLN A 1 88 ? -6.900 10.416 3.091 1.00 93.69 88 GLN A CA 1
ATOM 715 C C . GLN A 1 88 ? -7.663 9.346 3.880 1.00 93.69 88 GLN A C 1
ATOM 717 O O . GLN A 1 88 ? -8.048 9.599 5.020 1.00 93.69 88 GLN A O 1
ATOM 722 N N . LYS A 1 89 ? -7.800 8.131 3.330 1.00 90.94 89 LYS A N 1
ATOM 723 C CA . LYS A 1 89 ? -8.385 6.980 4.041 1.00 90.94 89 LYS A CA 1
ATOM 724 C C . LYS A 1 89 ? -7.620 6.638 5.323 1.00 90.94 89 LYS A C 1
ATOM 726 O O . LYS A 1 89 ? -8.248 6.448 6.362 1.00 90.94 89 LYS A O 1
ATOM 731 N N . ALA A 1 90 ? -6.285 6.632 5.282 1.00 90.25 90 ALA A N 1
ATOM 732 C CA . ALA A 1 90 ? -5.454 6.398 6.467 1.00 90.25 90 ALA A CA 1
ATOM 733 C C . ALA A 1 90 ? -5.690 7.455 7.563 1.00 90.25 90 ALA A C 1
ATOM 735 O O . ALA A 1 90 ? -5.835 7.121 8.740 1.00 90.25 90 ALA A O 1
ATOM 736 N N . ILE A 1 91 ? -5.765 8.735 7.180 1.00 89.50 91 ILE A N 1
ATOM 737 C CA . ILE A 1 91 ? -6.020 9.844 8.110 1.00 89.50 91 ILE A CA 1
ATOM 738 C C . ILE A 1 91 ? -7.417 9.727 8.722 1.00 89.50 91 ILE A C 1
ATOM 740 O O . ILE A 1 91 ? -7.554 9.853 9.937 1.00 89.50 91 ILE A O 1
ATOM 744 N N . THR A 1 92 ? -8.440 9.451 7.911 1.00 89.50 92 THR A N 1
ATOM 745 C CA . THR A 1 92 ? -9.817 9.282 8.392 1.00 89.50 92 THR A CA 1
ATOM 746 C C . THR A 1 92 ? -9.929 8.123 9.383 1.00 89.50 92 THR A C 1
ATOM 748 O O . THR A 1 92 ? -10.564 8.286 10.421 1.00 89.50 92 THR A O 1
ATOM 751 N N . LEU A 1 93 ? -9.256 6.996 9.128 1.00 86.69 93 LEU A N 1
ATOM 752 C CA . LEU A 1 93 ? -9.218 5.863 10.059 1.00 86.69 93 LEU A CA 1
ATOM 753 C C . LEU A 1 93 ? -8.569 6.251 11.397 1.00 86.69 93 LEU A C 1
ATOM 755 O O . LEU A 1 93 ? -9.105 5.969 12.468 1.00 86.69 93 LEU A O 1
ATOM 759 N N . LYS A 1 94 ? -7.444 6.975 11.346 1.00 84.06 94 LYS A N 1
ATOM 760 C CA . LYS A 1 94 ? -6.772 7.486 12.548 1.00 84.06 94 LYS A CA 1
ATOM 761 C C . LYS A 1 94 ? -7.668 8.441 13.342 1.00 84.06 94 LYS A C 1
ATOM 763 O O . LYS A 1 94 ? -7.718 8.340 14.564 1.00 84.06 94 LYS A O 1
ATOM 768 N N . GLN A 1 95 ? -8.376 9.341 12.661 1.00 84.75 95 GLN A N 1
ATOM 769 C CA . GLN A 1 95 ? -9.312 10.275 13.292 1.00 84.75 95 GLN A CA 1
ATOM 770 C C . GLN A 1 95 ? -10.476 9.540 13.960 1.00 84.75 95 GLN A C 1
ATOM 772 O O . GLN A 1 95 ? -10.758 9.808 15.120 1.00 84.75 95 GLN A O 1
ATOM 777 N N . GLN A 1 96 ? -11.093 8.573 13.274 1.00 82.38 96 GLN A N 1
ATOM 778 C CA . GLN A 1 96 ? -12.178 7.760 13.835 1.00 82.38 96 GLN A CA 1
ATOM 779 C C . GLN A 1 96 ? -11.743 7.006 15.094 1.00 82.38 96 GLN A C 1
ATOM 781 O O . GLN A 1 96 ? -12.472 6.996 16.085 1.00 82.38 96 GLN A O 1
ATOM 786 N N . ASN A 1 97 ? -10.544 6.422 15.085 1.00 77.00 97 ASN A N 1
ATOM 787 C CA . ASN A 1 97 ? -10.005 5.747 16.263 1.00 77.00 97 ASN A CA 1
ATOM 788 C C . ASN A 1 97 ? -9.760 6.723 17.423 1.00 77.00 97 ASN A C 1
ATOM 790 O O . ASN A 1 97 ? -10.076 6.390 18.561 1.00 77.00 97 ASN A O 1
ATOM 794 N N . GLN A 1 98 ? -9.274 7.938 17.149 1.00 73.81 98 GLN A N 1
ATOM 795 C CA . GLN A 1 98 ? -9.091 8.971 18.175 1.00 73.81 98 GLN A CA 1
ATOM 796 C C . GLN A 1 98 ? -10.418 9.448 18.782 1.00 73.81 98 GLN A C 1
ATOM 798 O O . GLN A 1 98 ? -10.496 9.600 19.997 1.00 73.81 98 GLN A O 1
ATOM 803 N N . SER A 1 99 ? -11.461 9.643 17.967 1.00 71.19 99 SER A N 1
ATOM 804 C CA . SER A 1 99 ? -12.795 10.039 18.444 1.00 71.19 99 SER A CA 1
ATOM 805 C C . SER A 1 99 ? -13.410 8.981 19.364 1.00 71.19 99 SER A C 1
ATOM 807 O O . SER A 1 99 ? -13.890 9.311 20.446 1.00 71.19 99 SER A O 1
ATOM 809 N N . LYS A 1 100 ? -13.305 7.699 18.982 1.00 61.81 100 LYS A N 1
ATOM 810 C CA . LYS A 1 100 ? -13.776 6.568 19.799 1.00 61.81 100 LYS A CA 1
ATOM 811 C C . LYS A 1 100 ? -13.071 6.499 21.160 1.00 61.81 100 LYS A C 1
ATOM 813 O O . LYS A 1 100 ? -13.698 6.143 22.152 1.00 61.81 100 LYS A O 1
ATOM 818 N N . SER A 1 101 ? -11.782 6.846 21.224 1.00 58.59 101 SER A N 1
ATOM 819 C CA . SER A 1 101 ? -11.031 6.871 22.488 1.00 58.59 101 SER A CA 1
ATOM 820 C C . SER A 1 101 ? -11.452 8.011 23.421 1.00 58.59 101 SER A C 1
ATOM 822 O O . SER A 1 101 ? -11.350 7.850 24.629 1.00 58.59 101 SER A O 1
ATOM 824 N N . SER A 1 102 ? -11.930 9.140 22.886 1.00 56.97 102 SER A N 1
ATOM 825 C CA . SER A 1 102 ? -12.355 10.305 23.680 1.00 56.97 102 SER A CA 1
ATOM 826 C C . SER A 1 102 ? -13.801 10.258 24.192 1.00 56.97 102 SER A C 1
ATOM 828 O O . SER A 1 102 ? -14.156 11.067 25.038 1.00 56.97 102 SER A O 1
ATOM 830 N N . GLU A 1 103 ? -14.638 9.342 23.694 1.00 54.28 103 GLU A N 1
ATOM 831 C CA . GLU A 1 103 ? -16.033 9.159 24.150 1.00 54.28 103 GLU A CA 1
ATOM 832 C C . GLU A 1 103 ? -16.187 8.077 25.238 1.00 54.28 103 GLU A C 1
ATOM 834 O O . GLU A 1 103 ? -17.305 7.756 25.631 1.00 54.28 103 GLU A O 1
ATOM 839 N N . SER A 1 104 ? -15.079 7.503 25.721 1.00 51.94 104 SER A N 1
ATOM 840 C CA . SER A 1 104 ? -15.078 6.451 26.754 1.00 51.94 104 SER A CA 1
ATOM 841 C C . SER A 1 104 ? -14.673 6.937 28.160 1.00 51.94 104 SER A C 1
ATOM 843 O O . SER A 1 104 ? -14.466 6.090 29.028 1.00 51.94 104 SER A O 1
ATOM 845 N N . ASP A 1 105 ? -14.561 8.253 28.381 1.00 42.59 105 ASP A N 1
ATOM 846 C CA . ASP A 1 105 ? -14.293 8.883 29.693 1.00 42.59 105 ASP A CA 1
ATOM 847 C C . ASP A 1 105 ? -15.555 9.526 30.299 1.00 42.59 105 ASP A C 1
ATOM 849 O O . ASP A 1 105 ? -16.298 10.209 29.553 1.00 42.59 105 ASP A O 1
#